Protein AF-A0A6A4ARM6-F1 (afdb_monomer_lite)

Foldseek 3Di:
DDDDDDDDDDDDDDDDDDDDDDDDDDDDPDDPDDDDDDDDDPDDPPPPPPPPQPQDPVRDRVVVQLVQLCVPPLSVVLQCCQPVNDDDDDPVSVVVSVVQNVQWHDDPRFIWGWDWAPQPPHDIDIDIDGDGDDD

Secondary structure (DSSP, 8-state):
------------------------------------------------------B-TTS-BHHHHHHHHHHSHHHHHHHHHHHTSS----HHHHHHHHHHGGGEEEETTEEEEEEEEPSSSSS-EEEEEEPPPP-

Radius of gyration: 29.64 Å; chains: 1; bounding box: 70×63×60 Å

pLDDT: mean 74.87, std 19.42, range [40.78, 96.62]

Organism: NCBI:txid53985

Sequence (135 aa):
MPEPEVAGPDFEGRSDSDSEPELEDDDELELEYATEPTEVETGEASATPVTPSSVDVFGLASELFLAEQHEVTWIRALVALLRDGAVPMDPFLQRRLVQMAPKHCVVNGLLMRTVHLPANVGPARTVTVPVVPLP

Structure (mmCIF, N/CA/C/O backbone):
data_AF-A0A6A4ARM6-F1
#
_entry.id   AF-A0A6A4ARM6-F1
#
loop_
_atom_site.group_PDB
_atom_site.id
_atom_site.type_symbol
_atom_site.label_atom_id
_atom_site.label_alt_id
_atom_site.label_comp_id
_atom_site.label_asym_id
_atom_site.label_entity_id
_atom_site.label_seq_id
_atom_site.pdbx_PDB_ins_code
_atom_site.Cartn_x
_atom_site.Cartn_y
_atom_site.Cartn_z
_atom_site.occupancy
_atom_site.B_iso_or_equiv
_atom_site.auth_seq_id
_atom_site.auth_comp_id
_atom_site.auth_asym_id
_atom_site.auth_atom_id
_atom_site.pdbx_PDB_model_num
ATOM 1 N N . MET A 1 1 ? 47.295 -17.094 34.700 1.00 45.00 1 MET A N 1
ATOM 2 C CA . MET A 1 1 ? 47.321 -15.891 35.558 1.00 45.00 1 MET A CA 1
ATOM 3 C C . MET A 1 1 ? 48.411 -14.956 35.058 1.00 45.00 1 MET A C 1
ATOM 5 O O . MET A 1 1 ? 49.379 -15.488 34.518 1.00 45.00 1 MET A O 1
ATOM 9 N N . PRO A 1 2 ? 48.301 -13.635 35.275 1.00 47.22 2 PRO A N 1
ATOM 10 C CA . PRO A 1 2 ? 47.212 -12.941 35.975 1.00 47.22 2 PRO A CA 1
ATOM 11 C C . PRO A 1 2 ? 46.496 -11.883 35.105 1.00 47.22 2 PRO A C 1
ATOM 13 O O . PRO A 1 2 ? 46.928 -11.577 33.996 1.00 47.22 2 PRO A O 1
ATOM 16 N N . GLU A 1 3 ? 45.408 -11.326 35.635 1.00 56.09 3 GLU A N 1
ATOM 17 C CA . GLU A 1 3 ? 44.945 -9.972 35.293 1.00 56.09 3 GLU A CA 1
ATOM 18 C C . GLU A 1 3 ? 45.890 -8.926 35.919 1.00 56.09 3 GLU A C 1
ATOM 20 O O . GLU A 1 3 ? 46.748 -9.270 36.740 1.00 56.09 3 GLU A O 1
ATOM 25 N N . PRO A 1 4 ? 45.722 -7.642 35.583 1.00 56.50 4 PRO A N 1
ATOM 26 C CA . PRO A 1 4 ? 45.688 -6.676 36.676 1.00 56.50 4 PRO A CA 1
ATOM 27 C C . PRO A 1 4 ? 44.460 -5.761 36.621 1.00 56.50 4 PRO A C 1
ATOM 29 O O . PRO A 1 4 ? 44.194 -5.086 35.627 1.00 56.50 4 PRO A O 1
ATOM 32 N N . GLU A 1 5 ? 43.764 -5.709 37.754 1.00 48.69 5 GLU A N 1
ATOM 33 C CA . GLU A 1 5 ? 42.920 -4.586 38.156 1.00 48.69 5 GLU A CA 1
ATOM 34 C C . GLU A 1 5 ? 43.724 -3.268 38.230 1.00 48.69 5 GLU A C 1
ATOM 36 O O . GLU A 1 5 ? 44.954 -3.278 38.319 1.00 48.69 5 GLU A O 1
ATOM 41 N N . VAL A 1 6 ? 42.999 -2.147 38.320 1.00 45.69 6 VAL A N 1
ATOM 42 C CA . VAL A 1 6 ? 43.049 -1.151 39.421 1.00 45.69 6 VAL A CA 1
ATOM 43 C C . VAL A 1 6 ? 42.768 0.265 38.891 1.00 45.69 6 VAL A C 1
ATOM 45 O O . VAL A 1 6 ? 43.340 0.689 37.891 1.00 45.69 6 VAL A O 1
ATOM 48 N N . ALA A 1 7 ? 41.956 0.991 39.673 1.00 43.34 7 ALA A N 1
ATOM 49 C CA . ALA A 1 7 ? 41.765 2.449 39.746 1.00 43.34 7 ALA A CA 1
ATOM 50 C C . ALA A 1 7 ? 40.459 3.039 39.164 1.00 43.34 7 ALA A C 1
ATOM 52 O O . ALA A 1 7 ? 40.408 3.512 38.032 1.00 43.34 7 ALA A O 1
ATOM 53 N N . GLY A 1 8 ? 39.442 3.155 40.030 1.00 41.91 8 GLY A N 1
ATOM 54 C CA . GLY A 1 8 ? 38.862 4.488 40.285 1.00 41.91 8 GLY A CA 1
ATOM 55 C C . GLY A 1 8 ? 39.828 5.320 41.159 1.00 41.91 8 GLY A C 1
ATOM 56 O O . GLY A 1 8 ? 40.858 4.777 41.570 1.00 41.91 8 GLY A O 1
ATOM 57 N N . PRO A 1 9 ? 39.539 6.588 41.498 1.00 51.34 9 PRO A N 1
ATOM 58 C CA . PRO A 1 9 ? 38.229 7.063 41.958 1.00 51.34 9 PRO A CA 1
ATOM 59 C C . PRO A 1 9 ? 37.795 8.307 41.117 1.00 51.34 9 PRO A C 1
ATOM 61 O O . PRO A 1 9 ? 38.143 8.332 39.940 1.00 51.34 9 PRO A O 1
ATOM 64 N N . ASP A 1 10 ? 36.968 9.295 41.490 1.00 40.78 10 ASP A N 1
ATOM 65 C CA . ASP A 1 10 ? 36.386 9.767 42.762 1.00 40.78 10 ASP A CA 1
ATOM 66 C C . ASP A 1 10 ? 34.921 10.229 42.599 1.00 40.78 10 ASP A C 1
ATOM 68 O O . ASP A 1 10 ? 34.412 10.411 41.493 1.00 40.78 10 ASP A O 1
ATOM 72 N N . PHE A 1 11 ? 34.251 10.446 43.735 1.00 51.53 11 PHE A N 1
ATOM 73 C CA . PHE A 1 11 ? 33.044 11.269 43.859 1.00 51.53 11 PHE A CA 1
ATOM 74 C C . PHE A 1 11 ? 33.450 12.659 44.362 1.00 51.53 11 PHE A C 1
ATOM 76 O O . PHE A 1 11 ? 33.956 12.739 45.474 1.00 51.53 11 PHE A O 1
ATOM 83 N N . GLU A 1 12 ? 33.119 13.738 43.649 1.00 50.09 12 GLU A N 1
ATOM 84 C CA . GLU A 1 12 ? 32.902 15.066 44.249 1.00 50.09 12 GLU A CA 1
ATOM 85 C C . GLU A 1 12 ? 32.182 15.987 43.250 1.00 50.09 12 GLU A C 1
ATOM 87 O O . GLU A 1 12 ? 32.529 16.019 42.071 1.00 50.09 12 GLU A O 1
ATOM 92 N N . GLY A 1 13 ? 31.147 16.714 43.690 1.00 44.44 13 GLY A N 1
ATOM 93 C CA . GLY A 1 13 ? 30.350 17.552 42.780 1.00 44.44 13 GLY A CA 1
ATOM 94 C C . GLY A 1 13 ? 28.920 17.827 43.239 1.00 44.44 13 GLY A C 1
ATOM 95 O O . GLY A 1 13 ? 27.967 17.552 42.514 1.00 44.44 13 GLY A O 1
ATOM 96 N N . ARG A 1 14 ? 28.749 18.364 44.451 1.00 51.84 14 ARG A N 1
ATOM 97 C CA . ARG A 1 14 ? 27.454 18.891 44.897 1.00 51.84 14 ARG A CA 1
ATOM 98 C C . ARG A 1 14 ? 27.186 20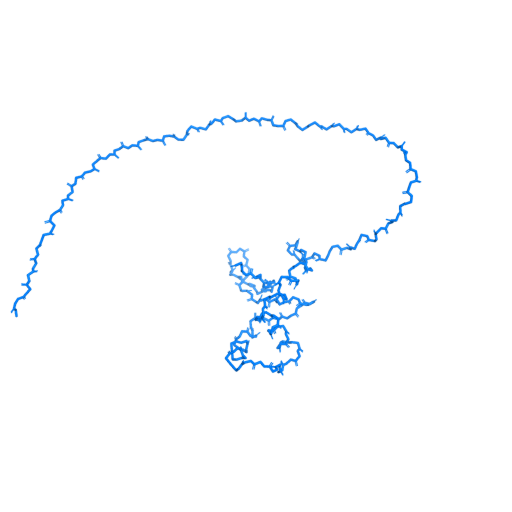.230 44.209 1.00 51.84 14 ARG A C 1
ATOM 100 O O . ARG A 1 14 ? 27.976 21.151 44.382 1.00 51.84 14 ARG A O 1
ATOM 107 N N . SER A 1 15 ? 26.048 20.365 43.534 1.00 55.19 15 SER A N 1
ATOM 108 C CA . SER A 1 15 ? 25.466 21.676 43.238 1.00 55.19 15 SER A CA 1
ATOM 109 C C . SER A 1 15 ? 23.947 21.574 43.200 1.00 55.19 15 SER A C 1
ATOM 111 O O . SER A 1 15 ? 23.362 21.137 42.213 1.00 55.19 15 SER A O 1
ATOM 113 N N . ASP A 1 16 ? 23.321 21.972 44.303 1.00 54.25 16 ASP A N 1
ATOM 114 C CA . ASP A 1 16 ? 21.913 22.342 44.321 1.00 54.25 16 ASP A CA 1
ATOM 115 C C . ASP A 1 16 ? 21.778 23.630 43.476 1.00 54.25 16 ASP A C 1
ATOM 117 O O . ASP A 1 16 ? 22.449 24.627 43.751 1.00 54.25 16 ASP A O 1
ATOM 121 N N . SER A 1 17 ? 20.972 23.625 42.415 1.00 57.72 17 SER A N 1
ATOM 122 C CA . SER A 1 17 ? 20.623 24.845 41.671 1.00 57.72 17 SER A CA 1
ATOM 123 C C . SER A 1 17 ? 19.160 24.795 41.274 1.00 57.72 17 SER A C 1
ATOM 125 O O . SER A 1 17 ? 18.775 24.326 40.207 1.00 57.72 17 SER A O 1
ATOM 127 N N . ASP A 1 18 ? 18.377 25.261 42.237 1.00 56.16 18 ASP A N 1
ATOM 128 C CA . ASP A 1 18 ? 17.037 25.793 42.081 1.00 56.16 18 ASP A CA 1
ATOM 129 C C . ASP A 1 18 ? 16.982 26.787 40.906 1.00 56.16 18 ASP A C 1
ATOM 131 O O . ASP A 1 18 ? 17.887 27.606 40.721 1.00 56.16 18 ASP A O 1
ATOM 135 N N . SER A 1 19 ? 15.960 26.665 40.065 1.00 54.72 19 SER A N 1
ATOM 136 C CA . SER A 1 19 ? 15.662 27.592 38.971 1.00 54.72 19 SER A CA 1
ATOM 137 C C . SER A 1 19 ? 14.178 27.460 38.649 1.00 54.72 19 SER A C 1
ATOM 139 O O . SER A 1 19 ? 13.775 26.687 37.778 1.00 54.72 19 SER A O 1
ATOM 141 N N . GLU A 1 20 ? 13.379 28.182 39.430 1.00 63.31 20 GLU A N 1
ATOM 142 C CA . GLU A 1 20 ? 11.953 28.415 39.199 1.00 63.31 20 GLU A CA 1
ATOM 143 C C . GLU A 1 20 ? 11.729 28.971 37.775 1.00 63.31 20 GLU A C 1
ATOM 145 O O . GLU A 1 20 ? 12.459 29.873 37.353 1.00 63.31 20 GLU A O 1
ATOM 150 N N . PRO A 1 21 ? 10.738 28.479 37.012 1.00 58.50 21 PRO A N 1
ATOM 151 C CA . PRO A 1 21 ? 10.323 29.124 35.774 1.00 58.50 21 PRO A CA 1
ATOM 152 C C . PRO A 1 21 ? 9.427 30.330 36.091 1.00 58.50 21 PRO A C 1
ATOM 154 O O . PRO A 1 21 ? 8.287 30.163 36.525 1.00 58.50 21 PRO A O 1
ATOM 157 N N . GLU A 1 22 ? 9.922 31.541 35.841 1.00 52.78 22 GLU A N 1
ATOM 158 C CA . GLU A 1 22 ? 9.093 32.750 35.865 1.00 52.78 22 GLU A CA 1
ATOM 159 C C . GLU A 1 22 ? 8.068 32.682 34.716 1.00 52.78 22 GLU A C 1
ATOM 161 O O . GLU A 1 22 ? 8.425 32.546 33.544 1.00 52.78 22 GLU A O 1
ATOM 166 N N . LEU A 1 23 ? 6.779 32.704 35.067 1.00 55.50 23 LEU A N 1
ATOM 167 C CA . LEU A 1 23 ? 5.659 32.727 34.126 1.00 55.50 23 LEU A CA 1
ATOM 168 C C . LEU A 1 23 ? 5.161 34.169 34.004 1.00 55.50 23 LEU A C 1
ATOM 170 O O . LEU A 1 23 ? 4.335 34.598 34.807 1.00 55.50 23 LEU A O 1
ATOM 174 N N . GLU A 1 24 ? 5.678 34.903 33.021 1.00 54.47 24 GLU A N 1
ATOM 175 C CA . GLU A 1 24 ? 5.225 36.264 32.716 1.00 54.47 24 GLU A CA 1
ATOM 176 C C . GLU A 1 24 ? 3.917 36.231 31.901 1.00 54.47 24 GLU A C 1
ATOM 178 O O . GLU A 1 24 ? 3.878 35.811 30.745 1.00 54.47 24 GLU A O 1
ATOM 183 N N . ASP A 1 25 ? 2.855 36.600 32.615 1.00 53.81 25 ASP A N 1
ATOM 184 C CA . ASP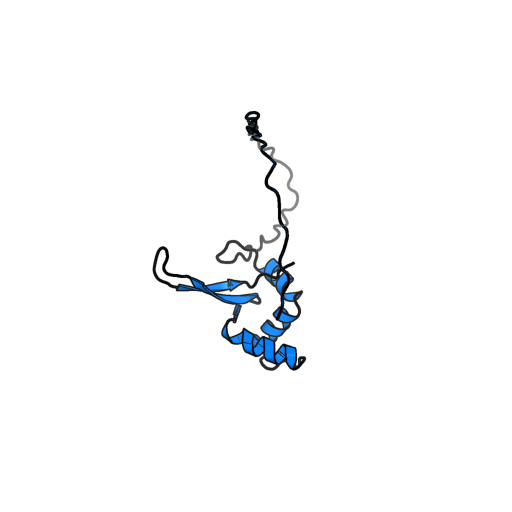 A 1 25 ? 1.622 37.306 32.242 1.00 53.81 25 ASP A CA 1
ATOM 185 C C . ASP A 1 25 ? 1.017 37.183 30.821 1.00 53.81 25 ASP A C 1
ATOM 187 O O . ASP A 1 25 ? 1.505 37.702 29.824 1.00 53.81 25 ASP A O 1
ATOM 191 N N . ASP A 1 26 ? -0.155 36.542 30.806 1.00 55.53 26 ASP A N 1
ATOM 192 C CA . ASP A 1 26 ? -1.436 37.016 30.248 1.00 55.53 26 ASP A CA 1
ATOM 193 C C . ASP A 1 26 ? -1.444 38.323 29.407 1.00 55.53 26 ASP A C 1
ATOM 195 O O . ASP A 1 26 ? -1.494 39.427 29.947 1.00 55.53 26 ASP A O 1
ATOM 199 N N . ASP A 1 27 ? -1.543 38.182 28.078 1.00 55.19 27 ASP A N 1
ATOM 200 C CA . ASP A 1 27 ? -1.936 39.250 27.143 1.00 55.19 27 ASP A CA 1
ATOM 201 C C . ASP A 1 27 ? -3.252 38.860 26.424 1.00 55.19 27 ASP A C 1
ATOM 203 O O . ASP A 1 27 ? -3.252 38.105 25.442 1.00 55.19 27 ASP A O 1
ATOM 207 N N . GLU A 1 28 ? -4.397 39.379 26.891 1.00 57.59 28 GLU A N 1
ATOM 208 C CA . GLU A 1 28 ? -5.693 39.269 26.195 1.00 57.59 28 GLU A CA 1
ATOM 209 C C . GLU A 1 28 ? -5.637 39.938 24.805 1.00 57.59 28 GLU A C 1
ATOM 211 O O . GLU A 1 28 ? -5.656 41.164 24.684 1.00 57.59 28 GLU A O 1
ATOM 216 N N . LEU A 1 29 ? -5.649 39.146 23.726 1.00 55.12 29 LEU A N 1
ATOM 217 C CA . LEU A 1 29 ? -5.848 39.675 22.372 1.00 55.12 29 LEU A CA 1
ATOM 218 C C . LEU A 1 29 ? -7.344 39.809 22.050 1.00 55.12 29 LEU A C 1
ATOM 220 O O . LEU A 1 29 ? -8.000 38.881 21.571 1.00 55.12 29 LEU A O 1
ATOM 224 N N . GLU A 1 30 ? -7.847 41.010 22.326 1.00 53.41 30 GLU A N 1
ATOM 225 C CA . GLU A 1 30 ? -9.203 41.499 22.073 1.00 53.41 30 GLU A CA 1
ATOM 226 C C . GLU A 1 30 ? -9.655 41.242 20.615 1.00 53.41 30 GLU A C 1
ATOM 228 O O . GLU A 1 30 ? -9.088 41.763 19.652 1.00 53.41 30 GLU A O 1
ATOM 233 N N . LEU A 1 31 ? -10.694 40.417 20.433 1.00 54.53 31 LEU A N 1
ATOM 234 C CA . LEU A 1 31 ? -11.262 40.120 19.113 1.00 54.53 31 LEU A CA 1
ATOM 235 C C . LEU A 1 31 ? -12.175 41.264 18.647 1.00 54.53 31 LEU A C 1
ATOM 237 O O . LEU A 1 31 ? -13.356 41.305 18.989 1.00 54.53 31 LEU A O 1
ATOM 241 N N . GLU A 1 32 ? -11.654 42.168 17.816 1.00 53.19 32 GLU A N 1
ATOM 242 C CA . GLU A 1 32 ? -12.447 43.235 17.195 1.00 53.19 32 GLU A CA 1
ATOM 243 C C . GLU A 1 32 ? -13.416 42.680 16.127 1.00 53.19 32 GLU A C 1
ATOM 245 O O . GLU A 1 32 ? -13.098 42.540 14.944 1.00 53.19 32 GLU A O 1
ATOM 250 N N . TYR A 1 33 ? -14.645 42.363 16.540 1.00 48.94 33 TYR A N 1
ATOM 251 C CA . TYR A 1 33 ? -15.746 41.990 15.645 1.00 48.94 33 TYR A CA 1
ATOM 252 C C . TYR A 1 33 ? -16.462 43.228 15.078 1.00 48.94 33 TYR A C 1
ATOM 254 O O . TYR A 1 33 ? -17.521 43.636 15.559 1.00 48.94 33 TYR A O 1
ATOM 262 N N . ALA A 1 34 ? -15.922 43.785 13.993 1.00 47.50 34 ALA A N 1
ATOM 263 C CA . ALA A 1 34 ? -16.607 44.783 13.171 1.00 47.50 34 ALA A CA 1
ATOM 264 C C . ALA A 1 34 ? -17.374 44.111 12.013 1.00 47.50 34 ALA A C 1
ATOM 266 O O . ALA A 1 34 ? -16.804 43.756 10.983 1.00 47.50 34 ALA A O 1
ATOM 267 N N . THR A 1 35 ? -18.689 43.934 12.177 1.00 48.97 35 THR A N 1
ATOM 268 C CA . THR A 1 35 ? -19.598 43.539 11.084 1.00 48.97 35 THR A CA 1
ATOM 269 C C . THR A 1 35 ? -20.324 44.761 10.538 1.00 48.97 35 THR A C 1
ATOM 271 O O . THR A 1 35 ? -21.249 45.231 11.191 1.00 48.97 35 THR A O 1
ATOM 274 N N . GLU A 1 36 ? -20.003 45.197 9.317 1.00 50.50 36 GLU A N 1
ATOM 275 C CA . GLU A 1 36 ? -20.926 45.970 8.471 1.00 50.50 36 GLU A CA 1
ATOM 276 C C . GLU A 1 36 ? -20.783 45.547 6.990 1.00 50.50 36 GLU A C 1
ATOM 278 O O . GLU A 1 36 ? -19.661 45.473 6.484 1.00 50.50 36 GLU A O 1
ATOM 283 N N . PRO A 1 37 ? -21.886 45.232 6.279 1.00 49.59 37 PRO A N 1
ATOM 284 C CA . PRO A 1 37 ? -21.841 44.798 4.884 1.00 49.59 37 PRO A CA 1
ATOM 285 C C . PRO A 1 37 ? -21.960 45.985 3.916 1.00 49.59 37 PRO A C 1
ATOM 287 O O . PRO A 1 37 ? -22.964 46.695 3.906 1.00 49.59 37 PRO A O 1
ATOM 290 N N . THR A 1 38 ? -20.975 46.166 3.036 1.00 42.56 38 THR A N 1
ATOM 291 C CA . THR A 1 38 ? -21.046 47.131 1.928 1.00 42.56 38 THR A CA 1
ATOM 292 C C . THR A 1 38 ? -21.391 46.436 0.613 1.00 42.56 38 THR A C 1
ATOM 294 O O . THR A 1 38 ? -20.549 45.857 -0.071 1.00 42.56 38 THR A O 1
ATOM 297 N N . GLU A 1 39 ? -22.668 46.504 0.240 1.00 53.44 39 GLU A N 1
ATOM 298 C CA . GLU A 1 39 ? -23.155 46.030 -1.054 1.00 53.44 39 GLU A CA 1
ATOM 299 C C . GLU A 1 39 ? -22.839 47.053 -2.160 1.00 53.44 39 GLU A C 1
ATOM 301 O O . GLU A 1 39 ? -23.386 48.153 -2.136 1.00 53.44 39 GLU A O 1
ATOM 306 N N . VAL A 1 40 ? -21.987 46.694 -3.133 1.00 49.19 40 VAL A N 1
ATOM 307 C CA . VAL A 1 40 ? -22.233 46.816 -4.594 1.00 49.19 40 VAL A CA 1
ATOM 308 C C . VAL A 1 40 ? -20.937 46.635 -5.403 1.00 49.19 40 VAL A C 1
ATOM 310 O O . VAL A 1 40 ? -20.007 47.418 -5.278 1.00 49.19 40 VAL A O 1
ATOM 313 N N . GLU A 1 41 ? -20.893 45.623 -6.273 1.00 43.53 41 GLU A N 1
ATOM 314 C CA . GLU A 1 41 ? -20.726 45.795 -7.730 1.00 43.53 41 GLU A CA 1
ATOM 315 C C . GLU A 1 41 ? -20.935 44.439 -8.429 1.00 43.53 41 GLU A C 1
ATOM 317 O O . GLU A 1 41 ? -20.384 43.413 -8.029 1.00 43.53 41 GLU A O 1
ATOM 322 N N . THR A 1 42 ? -21.767 44.412 -9.473 1.00 49.72 42 THR A N 1
ATOM 323 C CA . THR A 1 42 ? -22.081 43.184 -10.219 1.00 49.72 42 THR A CA 1
ATOM 324 C C . THR A 1 42 ? -20.954 42.858 -11.199 1.00 49.72 42 THR A C 1
ATOM 326 O O . THR A 1 42 ? -21.030 43.191 -12.380 1.00 49.72 42 THR A O 1
ATOM 329 N N . GLY A 1 43 ? -19.912 42.189 -10.705 1.00 43.00 43 GLY A N 1
ATOM 330 C CA . GLY A 1 43 ? -18.810 41.646 -11.499 1.00 43.00 43 GLY A CA 1
ATOM 331 C C . GLY A 1 43 ? -18.890 40.126 -11.603 1.00 43.00 43 GLY A C 1
ATOM 332 O O . GLY A 1 43 ? -18.395 39.435 -10.723 1.00 43.00 43 GLY A O 1
ATOM 333 N N . GLU A 1 44 ? -19.540 39.638 -12.664 1.00 47.47 44 GLU A N 1
ATOM 334 C CA . GLU A 1 44 ? -19.510 38.261 -13.189 1.00 47.47 44 GLU A CA 1
ATOM 335 C C . GLU A 1 44 ? -19.052 37.171 -12.199 1.00 47.47 44 GLU A C 1
ATOM 337 O O . GLU A 1 44 ? -17.887 36.768 -12.172 1.00 47.47 44 GLU A O 1
ATOM 342 N N . ALA A 1 45 ? -20.001 36.649 -11.413 1.00 49.47 45 ALA A N 1
ATOM 343 C CA . ALA A 1 45 ? -19.795 35.457 -10.601 1.00 49.47 45 ALA A CA 1
ATOM 344 C C . ALA A 1 45 ? -19.597 34.232 -11.509 1.00 49.47 45 ALA A C 1
ATOM 346 O O . ALA A 1 45 ? -20.502 33.417 -11.706 1.00 49.47 45 ALA A O 1
ATOM 347 N N . SER A 1 46 ? -18.381 34.093 -12.041 1.00 50.81 46 SER A N 1
ATOM 348 C CA . SER A 1 46 ? -17.829 32.817 -12.466 1.00 50.81 46 SER A CA 1
ATOM 349 C C . SER A 1 46 ? -17.762 31.947 -11.220 1.00 50.81 46 SER A C 1
ATOM 351 O O . SER A 1 46 ? -16.774 31.939 -10.484 1.00 50.81 46 SER A O 1
ATOM 353 N N . ALA A 1 47 ? -18.878 31.275 -10.942 1.00 58.00 47 ALA A N 1
ATOM 354 C CA . ALA A 1 47 ? -18.961 30.227 -9.955 1.00 58.00 47 ALA A CA 1
ATOM 355 C C . ALA A 1 47 ? -18.054 29.100 -10.445 1.00 58.00 47 ALA A C 1
ATOM 357 O O . ALA A 1 47 ? -18.497 28.174 -11.129 1.00 58.00 47 ALA A O 1
ATOM 358 N N . THR A 1 48 ? -16.767 29.199 -10.102 1.00 59.28 48 THR A N 1
ATOM 359 C CA . THR A 1 48 ? -15.887 28.044 -10.037 1.00 59.28 48 THR A CA 1
ATOM 360 C C . THR A 1 48 ? -16.677 26.984 -9.284 1.00 59.28 48 THR A C 1
ATOM 362 O O . THR A 1 48 ? -17.104 27.245 -8.153 1.00 59.28 48 THR A O 1
ATOM 365 N N . PRO A 1 49 ? -16.983 25.831 -9.908 1.00 55.22 49 PRO A N 1
ATOM 366 C CA . PRO A 1 49 ? -17.697 24.790 -9.202 1.00 55.22 49 PRO A CA 1
ATOM 367 C C . PRO A 1 49 ? -16.834 24.458 -7.996 1.00 55.22 49 PRO A C 1
ATOM 369 O O . PRO A 1 49 ? -15.687 24.044 -8.166 1.00 55.22 49 PRO A O 1
ATOM 372 N N . VAL A 1 50 ? -17.359 24.719 -6.796 1.00 58.88 50 VAL A N 1
ATOM 373 C CA . VAL A 1 50 ? -16.687 24.367 -5.549 1.00 58.88 50 VAL A CA 1
ATOM 374 C C . VAL A 1 50 ? -16.658 22.851 -5.546 1.00 58.88 50 VAL A C 1
ATOM 376 O O . VAL A 1 50 ? -17.637 22.198 -5.181 1.00 58.88 50 VAL A O 1
ATOM 379 N N . THR A 1 51 ? -15.572 22.296 -6.081 1.00 60.47 51 THR A N 1
ATOM 380 C CA . THR A 1 51 ? -15.359 20.863 -6.160 1.00 60.47 51 THR A CA 1
ATOM 381 C C . THR A 1 51 ? -15.458 20.360 -4.730 1.00 60.47 51 THR A C 1
ATOM 383 O O . THR A 1 51 ? -14.722 20.857 -3.872 1.00 60.47 51 THR A O 1
ATOM 386 N N . PRO A 1 52 ? -16.411 19.460 -4.419 1.00 56.44 52 PRO A N 1
ATOM 387 C CA . PRO A 1 52 ? -16.566 18.983 -3.058 1.00 56.44 52 PRO A CA 1
ATOM 388 C C . PRO A 1 52 ? -15.236 18.355 -2.665 1.00 56.44 52 PRO A C 1
ATOM 390 O O . PRO A 1 52 ? -14.806 17.389 -3.296 1.00 56.44 52 PRO A O 1
ATOM 393 N N . SER A 1 53 ? -14.561 18.971 -1.691 1.00 62.12 53 SER A N 1
ATOM 394 C CA . SER A 1 53 ? -13.215 18.569 -1.297 1.00 62.12 53 SER A CA 1
ATOM 395 C C . SER A 1 53 ? -13.224 17.071 -1.014 1.00 62.12 53 SER A C 1
ATOM 397 O O . SER A 1 53 ? -14.065 16.594 -0.245 1.00 62.12 53 SER A O 1
ATOM 399 N N . SER A 1 54 ? -12.339 16.328 -1.682 1.00 67.00 54 SER A N 1
ATOM 400 C CA . SER A 1 54 ? -12.266 14.869 -1.589 1.00 67.00 54 SER A CA 1
ATOM 401 C C . SER A 1 54 ? -11.623 14.474 -0.256 1.00 67.00 54 SER A C 1
ATOM 403 O O . SER A 1 54 ? -10.452 14.090 -0.172 1.00 67.00 54 SER A O 1
ATOM 405 N N . VAL A 1 55 ? -12.398 14.672 0.807 1.00 69.06 55 VAL A N 1
ATOM 406 C CA . VAL A 1 55 ? -12.017 14.503 2.203 1.00 69.06 55 VAL A CA 1
ATOM 407 C C . VAL A 1 55 ? -12.237 13.050 2.615 1.00 69.06 55 VAL A C 1
ATOM 409 O O . VAL A 1 55 ? -13.351 12.535 2.544 1.00 69.06 55 VAL A O 1
ATOM 412 N N . ASP A 1 56 ? -11.166 12.388 3.051 1.00 71.25 56 ASP A N 1
ATOM 413 C CA . ASP A 1 56 ? -11.237 11.042 3.630 1.00 71.25 56 ASP A CA 1
ATOM 414 C C . ASP A 1 56 ? -11.927 11.056 5.012 1.00 71.25 56 ASP A C 1
ATOM 416 O O . ASP A 1 56 ? -12.087 12.104 5.637 1.00 71.25 56 ASP A O 1
ATOM 420 N N . VAL A 1 57 ? -12.270 9.879 5.545 1.00 70.00 57 VAL A N 1
ATOM 421 C CA . VAL A 1 57 ? -12.876 9.665 6.878 1.00 70.00 57 VAL A CA 1
ATOM 422 C C . VAL A 1 57 ? -12.124 10.392 8.011 1.00 70.00 57 VAL A C 1
ATOM 424 O O . VAL A 1 57 ? -12.713 10.705 9.044 1.00 70.00 57 VAL A O 1
ATOM 427 N N . PHE A 1 58 ? -10.835 10.688 7.817 1.00 70.44 58 PHE A N 1
ATOM 428 C CA . PHE A 1 58 ? -9.967 11.402 8.760 1.00 70.44 58 PHE A CA 1
ATOM 429 C C . PHE A 1 58 ? -9.862 12.925 8.544 1.00 70.44 58 PHE A C 1
ATOM 431 O O . PHE A 1 58 ? -9.027 13.559 9.181 1.00 70.44 58 PHE A O 1
ATOM 438 N N . GLY A 1 59 ? -10.656 13.533 7.656 1.00 75.50 59 GLY A N 1
ATOM 439 C CA . GLY A 1 59 ? -10.566 14.973 7.369 1.00 75.50 59 GLY A CA 1
ATOM 440 C C . GLY A 1 59 ? -9.450 15.359 6.384 1.00 75.50 59 GLY A C 1
ATOM 441 O O . GLY A 1 59 ? -9.189 16.541 6.182 1.00 75.50 59 GLY A O 1
ATOM 442 N N . LEU A 1 60 ? -8.781 14.377 5.773 1.00 76.81 60 LEU A N 1
ATOM 443 C CA . LEU A 1 60 ? -7.583 14.575 4.952 1.00 76.81 60 LEU A CA 1
ATOM 444 C C . LEU A 1 60 ? -7.919 14.797 3.471 1.00 76.81 60 LEU A C 1
ATOM 446 O O . LEU A 1 60 ? -8.736 14.071 2.905 1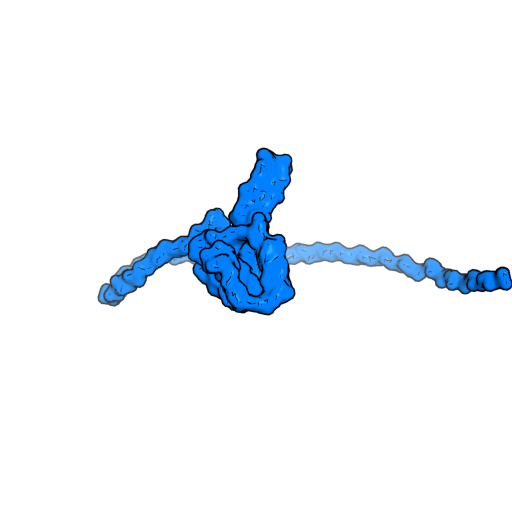.00 76.81 60 LEU A O 1
ATOM 450 N N . ALA A 1 61 ? -7.232 15.746 2.829 1.00 84.75 61 ALA A N 1
ATOM 451 C CA . ALA A 1 61 ? -7.337 16.011 1.393 1.00 84.75 61 ALA A CA 1
ATOM 452 C C . ALA A 1 61 ? -6.682 14.878 0.581 1.00 84.75 61 ALA A C 1
ATOM 454 O O . ALA A 1 61 ? -5.469 14.871 0.361 1.00 84.75 61 ALA A O 1
ATOM 455 N N . SER A 1 62 ? -7.485 13.905 0.145 1.00 83.69 62 SER A N 1
ATOM 456 C CA . SER A 1 62 ? -6.997 12.653 -0.455 1.00 83.69 62 SER A CA 1
ATOM 457 C C . SER A 1 62 ? -6.135 12.845 -1.711 1.00 83.69 62 SER A C 1
ATOM 459 O O . SER A 1 62 ? -5.220 12.058 -1.947 1.00 83.69 62 SER A O 1
ATOM 461 N N . GLU A 1 63 ? -6.379 13.904 -2.484 1.00 88.00 63 GLU A N 1
ATOM 462 C CA . GLU A 1 63 ? -5.635 14.232 -3.707 1.00 88.00 63 GLU A CA 1
ATOM 463 C C . GLU A 1 63 ? -4.181 14.648 -3.431 1.00 88.00 63 GLU A C 1
ATOM 465 O O . GLU A 1 63 ? -3.286 14.255 -4.179 1.00 88.00 63 GLU A O 1
ATOM 470 N N . LEU A 1 64 ? -3.923 15.367 -2.329 1.00 86.81 64 LEU A N 1
ATOM 471 C CA . LEU A 1 64 ? -2.564 15.750 -1.923 1.00 86.81 64 LEU A CA 1
ATOM 472 C C . LEU A 1 64 ? -1.765 14.519 -1.482 1.00 86.81 64 LEU A C 1
ATOM 474 O O . LEU A 1 64 ? -0.683 14.263 -2.006 1.00 86.81 64 LEU A O 1
ATOM 478 N N . PHE A 1 65 ? -2.355 13.680 -0.623 1.00 87.19 65 PHE A N 1
ATOM 479 C CA . PHE A 1 65 ? -1.754 12.400 -0.225 1.00 87.19 65 PHE A CA 1
ATOM 480 C C . PHE A 1 65 ? -1.497 11.478 -1.422 1.00 87.19 65 PHE A C 1
ATOM 482 O O . PHE A 1 65 ? -0.520 10.732 -1.427 1.00 87.19 65 PHE A O 1
ATOM 489 N N . LEU A 1 66 ? -2.355 11.515 -2.445 1.00 90.94 66 LEU A N 1
ATOM 490 C CA . LEU A 1 66 ? -2.171 10.738 -3.666 1.00 90.94 66 LEU A CA 1
ATOM 491 C C . LEU A 1 66 ? -0.967 11.250 -4.464 1.00 90.94 66 LEU A C 1
ATOM 493 O O . LEU A 1 66 ? -0.151 10.436 -4.897 1.00 90.94 66 LEU A O 1
ATOM 497 N N . ALA A 1 67 ? -0.818 12.568 -4.615 1.00 91.75 67 ALA A N 1
ATOM 498 C CA . ALA A 1 67 ? 0.352 13.167 -5.253 1.00 91.75 67 ALA A CA 1
ATOM 499 C C . ALA A 1 67 ? 1.652 12.779 -4.521 1.00 91.75 67 ALA A C 1
ATOM 501 O O . ALA A 1 67 ? 2.536 12.183 -5.139 1.00 91.75 67 ALA A O 1
ATOM 502 N N . GLU A 1 68 ? 1.720 12.992 -3.203 1.00 92.06 68 GLU A N 1
ATOM 503 C CA . GLU A 1 68 ? 2.874 12.634 -2.360 1.00 92.06 68 GLU A CA 1
ATOM 504 C C . GLU A 1 68 ? 3.222 11.134 -2.450 1.00 92.06 68 GLU A C 1
ATOM 506 O O . GLU A 1 68 ? 4.381 10.749 -2.621 1.00 92.06 68 GLU A O 1
ATOM 511 N N . GLN A 1 69 ? 2.219 10.249 -2.402 1.00 93.38 69 GLN A N 1
ATOM 512 C CA . GLN A 1 69 ? 2.425 8.808 -2.577 1.00 93.38 69 GLN A CA 1
ATOM 513 C C . GLN A 1 69 ? 3.008 8.442 -3.952 1.00 93.38 69 GLN A C 1
ATOM 515 O O . GLN A 1 69 ? 3.762 7.471 -4.059 1.00 93.38 69 GLN A O 1
ATOM 520 N N . HIS A 1 70 ? 2.672 9.186 -5.009 1.00 91.31 70 HIS A N 1
ATOM 521 C CA . HIS A 1 70 ? 3.143 8.919 -6.370 1.00 91.31 70 HIS A CA 1
ATOM 522 C C . HIS A 1 70 ? 4.594 9.362 -6.633 1.00 91.31 70 HIS A C 1
ATOM 524 O O . HIS A 1 70 ? 5.228 8.822 -7.555 1.00 91.31 70 HIS A O 1
ATOM 530 N N . GLU A 1 71 ? 5.139 10.269 -5.818 1.00 93.44 71 GLU A N 1
ATOM 531 C CA . GLU A 1 71 ? 6.565 10.632 -5.818 1.00 93.44 71 GLU A CA 1
ATOM 532 C C . GLU A 1 71 ? 7.437 9.499 -5.249 1.00 93.44 71 GLU A C 1
ATOM 534 O O . GLU A 1 71 ? 8.536 9.219 -5.742 1.00 93.44 71 GLU A O 1
ATOM 539 N N . VAL A 1 72 ? 6.919 8.759 -4.264 1.00 93.06 72 VAL A N 1
ATOM 540 C CA . VAL A 1 72 ? 7.636 7.647 -3.634 1.00 93.06 72 VAL A CA 1
ATOM 541 C C . VAL A 1 72 ? 7.655 6.415 -4.545 1.00 93.06 72 VAL A C 1
ATOM 543 O O . VAL A 1 72 ? 6.690 5.656 -4.658 1.00 93.06 72 VAL A O 1
ATOM 546 N N . THR A 1 73 ? 8.814 6.153 -5.155 1.00 92.19 73 THR A N 1
ATOM 547 C CA . THR A 1 73 ? 8.997 5.081 -6.157 1.00 92.19 73 THR A CA 1
ATOM 548 C C . THR A 1 73 ? 8.513 3.699 -5.690 1.00 92.19 73 THR A C 1
ATOM 550 O O . THR A 1 73 ? 7.881 2.985 -6.470 1.00 92.19 73 THR A O 1
ATOM 553 N N . TRP A 1 74 ? 8.759 3.309 -4.430 1.00 92.69 74 TRP A N 1
ATOM 554 C CA . TRP A 1 74 ? 8.312 2.002 -3.926 1.00 92.69 74 TRP A CA 1
ATOM 555 C C . TRP A 1 74 ? 6.793 1.934 -3.702 1.00 92.69 74 TRP A C 1
ATOM 557 O O . TRP A 1 74 ? 6.213 0.869 -3.912 1.00 92.69 74 TRP A O 1
ATOM 567 N N . ILE A 1 75 ? 6.144 3.048 -3.338 1.00 94.44 75 ILE A N 1
ATOM 568 C CA . ILE A 1 75 ? 4.681 3.130 -3.205 1.00 94.44 75 ILE A CA 1
ATOM 569 C C . ILE A 1 75 ? 4.053 2.999 -4.588 1.00 94.44 75 ILE A C 1
ATOM 571 O O . ILE A 1 75 ? 3.220 2.119 -4.790 1.00 94.44 75 ILE A O 1
ATOM 575 N N . ARG A 1 76 ? 4.522 3.780 -5.570 1.00 93.31 76 ARG A N 1
ATOM 576 C CA . ARG A 1 76 ? 4.053 3.694 -6.962 1.00 93.31 76 ARG A CA 1
ATOM 577 C C . ARG A 1 76 ? 4.200 2.281 -7.539 1.00 93.31 76 ARG A C 1
ATOM 579 O O . ARG A 1 76 ? 3.276 1.782 -8.178 1.00 93.31 76 ARG A O 1
ATOM 586 N N . ALA A 1 77 ? 5.325 1.614 -7.275 1.00 93.38 77 ALA A N 1
ATOM 587 C CA . ALA A 1 77 ? 5.549 0.230 -7.693 1.00 93.38 77 ALA A CA 1
ATOM 588 C C . ALA A 1 77 ? 4.638 -0.778 -6.962 1.00 93.38 77 ALA A C 1
ATOM 590 O O . ALA A 1 77 ? 4.188 -1.740 -7.583 1.00 93.38 77 ALA A O 1
ATOM 591 N N . LEU A 1 78 ? 4.321 -0.564 -5.678 1.00 95.19 78 LEU A N 1
ATOM 592 C CA . LEU A 1 78 ? 3.391 -1.417 -4.928 1.00 95.19 78 LEU A CA 1
ATOM 593 C C . LEU A 1 78 ? 1.938 -1.221 -5.379 1.00 95.19 78 LEU A C 1
ATOM 595 O O . LEU A 1 78 ? 1.211 -2.199 -5.513 1.00 95.19 78 LEU A O 1
ATOM 599 N N . VAL A 1 79 ? 1.527 0.018 -5.661 1.00 94.81 79 VAL A N 1
ATOM 600 C CA . VAL A 1 79 ? 0.207 0.335 -6.228 1.00 94.81 79 VAL A CA 1
ATOM 601 C C . VAL A 1 79 ? 0.026 -0.356 -7.578 1.00 94.81 79 VAL A C 1
ATOM 603 O O . VAL A 1 79 ? -1.001 -0.997 -7.788 1.00 94.81 79 VAL A O 1
ATOM 606 N N . ALA A 1 80 ? 1.031 -0.298 -8.457 1.00 93.81 80 ALA A N 1
ATOM 607 C CA . ALA A 1 80 ? 1.000 -0.999 -9.739 1.00 93.81 80 ALA A CA 1
ATOM 608 C C . ALA A 1 80 ? 1.000 -2.534 -9.559 1.00 93.81 80 ALA A C 1
ATOM 610 O O . ALA A 1 80 ? 0.193 -3.222 -10.175 1.00 93.81 80 ALA A O 1
ATOM 611 N N . LEU A 1 81 ? 1.803 -3.082 -8.633 1.00 92.94 81 LEU A N 1
ATOM 612 C CA . LEU A 1 81 ? 1.786 -4.517 -8.296 1.00 92.94 81 LEU A CA 1
ATOM 613 C C . LEU A 1 81 ? 0.406 -5.002 -7.808 1.00 92.94 81 LEU A C 1
ATOM 615 O O . LEU A 1 81 ? -0.013 -6.110 -8.137 1.00 92.94 81 LEU A O 1
ATOM 619 N N . LEU A 1 82 ? -0.294 -4.186 -7.014 1.00 94.19 82 LEU A N 1
ATOM 620 C CA . LEU A 1 82 ? -1.613 -4.507 -6.456 1.00 94.19 82 LEU A CA 1
ATOM 621 C C . LEU A 1 82 ? -2.768 -4.308 -7.452 1.00 94.19 82 LEU A C 1
ATOM 623 O O . LEU A 1 82 ? -3.820 -4.919 -7.271 1.00 94.19 82 LEU A O 1
ATOM 627 N N . ARG A 1 83 ? -2.596 -3.457 -8.472 1.00 93.25 83 ARG A N 1
ATOM 628 C CA . ARG A 1 83 ? -3.608 -3.164 -9.503 1.00 93.25 83 ARG A CA 1
ATOM 629 C C . ARG A 1 83 ? -3.461 -4.030 -10.747 1.00 93.25 83 ARG A C 1
ATOM 631 O O . ARG A 1 83 ? -4.418 -4.672 -11.164 1.00 93.25 83 ARG A O 1
ATOM 638 N N . ASP A 1 84 ? -2.260 -4.035 -11.312 1.00 89.81 84 ASP A N 1
ATOM 639 C CA . ASP A 1 84 ? -1.954 -4.590 -12.632 1.00 89.81 84 ASP A CA 1
ATOM 640 C C . ASP A 1 84 ? -1.310 -5.987 -12.532 1.00 89.81 84 ASP A C 1
ATOM 642 O O . ASP A 1 84 ? -1.165 -6.701 -13.526 1.00 89.81 84 ASP A O 1
ATOM 646 N N . GLY A 1 85 ? -0.923 -6.402 -11.321 1.00 84.56 85 GLY A N 1
ATOM 647 C CA . GLY A 1 85 ? -0.238 -7.663 -11.070 1.00 84.56 85 GLY A CA 1
ATOM 648 C C . GLY A 1 85 ? 1.259 -7.571 -11.365 1.00 84.56 85 GLY A C 1
ATOM 649 O O . GLY A 1 85 ? 1.957 -6.693 -10.867 1.00 84.56 85 GLY A O 1
ATOM 650 N N . ALA A 1 86 ? 1.802 -8.520 -12.126 1.00 76.75 86 ALA A N 1
ATOM 651 C CA . ALA A 1 86 ? 3.247 -8.653 -12.313 1.00 76.75 86 ALA A CA 1
ATOM 652 C C . ALA A 1 86 ? 3.848 -7.544 -13.206 1.00 76.75 86 ALA A C 1
ATOM 654 O O . ALA A 1 86 ? 4.025 -7.718 -14.410 1.00 76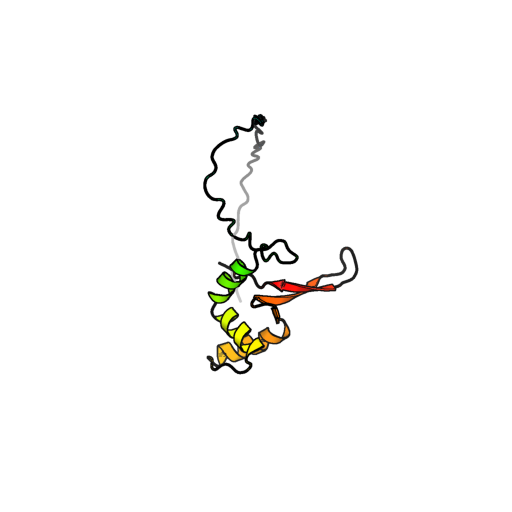.75 86 ALA A O 1
ATOM 655 N N . VAL A 1 87 ? 4.219 -6.419 -12.593 1.00 80.12 87 VAL A N 1
ATOM 656 C CA . VAL A 1 87 ? 4.957 -5.322 -13.239 1.00 80.12 87 VAL A CA 1
ATOM 657 C C . VAL A 1 87 ? 6.453 -5.672 -13.347 1.00 80.12 87 VAL A C 1
ATOM 659 O O . VAL A 1 87 ? 7.032 -6.131 -12.356 1.00 80.12 87 VAL A O 1
ATOM 662 N N . PRO A 1 88 ? 7.116 -5.449 -14.502 1.00 82.69 88 PRO A N 1
ATOM 663 C CA . PRO A 1 88 ? 8.558 -5.645 -14.635 1.00 82.69 88 PRO A CA 1
ATOM 664 C C . PRO A 1 88 ? 9.320 -4.648 -13.752 1.00 82.69 88 PRO A C 1
ATOM 666 O O . PRO A 1 88 ? 9.248 -3.436 -13.943 1.00 82.69 88 PRO A O 1
ATOM 669 N N . MET A 1 89 ? 10.053 -5.170 -12.773 1.00 85.69 89 MET A N 1
ATOM 670 C CA . MET A 1 89 ? 10.819 -4.397 -11.797 1.00 85.69 89 MET A CA 1
ATOM 671 C C . MET A 1 89 ? 12.053 -5.187 -11.342 1.00 85.69 89 MET A C 1
ATOM 673 O O . MET A 1 89 ? 12.174 -6.378 -11.631 1.00 85.69 89 MET A O 1
ATOM 677 N N . ASP A 1 90 ? 12.963 -4.532 -10.620 1.00 90.69 90 ASP A N 1
ATOM 678 C CA . ASP A 1 90 ? 14.134 -5.188 -10.031 1.00 90.69 90 ASP A CA 1
ATOM 679 C C . ASP A 1 90 ? 13.727 -6.388 -9.131 1.00 90.69 90 ASP A C 1
ATOM 681 O O . ASP A 1 90 ? 12.800 -6.245 -8.328 1.00 90.69 90 ASP A O 1
ATOM 685 N N . PRO A 1 91 ? 14.399 -7.558 -9.204 1.00 90.88 91 PRO A N 1
ATOM 686 C CA . PRO A 1 91 ? 14.012 -8.746 -8.434 1.00 90.88 91 PRO A CA 1
ATOM 687 C C . PRO A 1 91 ? 14.063 -8.593 -6.904 1.00 90.88 91 PRO A C 1
ATOM 689 O O . PRO A 1 91 ? 13.294 -9.253 -6.196 1.00 90.88 91 PRO A O 1
ATOM 692 N N . PHE A 1 92 ? 14.946 -7.745 -6.363 1.00 91.06 92 PHE A N 1
ATOM 693 C CA . PHE A 1 92 ? 14.998 -7.465 -4.925 1.00 91.06 92 PHE A CA 1
ATOM 694 C C . PHE A 1 92 ? 13.827 -6.576 -4.508 1.00 91.06 92 PHE A C 1
ATOM 696 O O . PHE A 1 92 ? 13.160 -6.879 -3.512 1.00 91.06 92 PHE A O 1
ATOM 703 N N . LEU A 1 93 ? 13.524 -5.539 -5.299 1.00 90.19 93 LEU A N 1
ATOM 704 C CA . LEU A 1 93 ? 12.327 -4.719 -5.105 1.00 90.19 93 LEU A CA 1
ATOM 705 C C . LEU A 1 93 ? 11.062 -5.581 -5.208 1.00 90.19 93 LEU A C 1
ATOM 707 O O . LEU A 1 93 ? 10.236 -5.547 -4.299 1.00 90.19 93 LEU A O 1
ATOM 711 N N . GLN A 1 94 ? 10.950 -6.432 -6.232 1.00 91.69 94 GLN A N 1
ATOM 712 C CA . GLN A 1 94 ? 9.816 -7.340 -6.421 1.00 91.69 94 GLN A CA 1
ATOM 713 C C . GLN A 1 94 ? 9.599 -8.237 -5.201 1.00 91.69 94 GLN A C 1
ATOM 715 O O . GLN A 1 94 ? 8.495 -8.292 -4.660 1.00 91.69 94 GLN A O 1
ATOM 720 N N . ARG A 1 95 ? 10.660 -8.896 -4.710 1.00 93.19 95 ARG A N 1
ATOM 721 C CA . ARG A 1 95 ? 10.595 -9.723 -3.496 1.00 93.19 95 ARG A CA 1
ATOM 722 C C . ARG A 1 95 ? 10.101 -8.916 -2.296 1.00 93.19 95 ARG A C 1
ATOM 724 O O . ARG A 1 95 ? 9.275 -9.415 -1.532 1.00 93.19 95 ARG A O 1
ATOM 731 N N . ARG A 1 96 ? 10.587 -7.683 -2.120 1.00 93.62 96 ARG A N 1
ATOM 732 C CA . ARG A 1 96 ? 10.183 -6.819 -1.004 1.00 93.62 96 ARG A CA 1
ATOM 733 C C . ARG A 1 96 ? 8.719 -6.393 -1.111 1.00 93.62 96 ARG A C 1
ATOM 735 O O . ARG A 1 96 ? 8.004 -6.465 -0.114 1.00 93.62 96 ARG A O 1
ATOM 742 N N . LEU A 1 97 ? 8.260 -6.005 -2.297 1.00 94.19 97 LEU A N 1
ATOM 743 C CA . LEU A 1 97 ? 6.878 -5.584 -2.519 1.00 94.19 97 LEU A CA 1
ATOM 744 C C . LEU A 1 97 ? 5.892 -6.750 -2.377 1.00 94.19 97 LEU A C 1
ATOM 746 O O . LEU A 1 97 ? 4.870 -6.589 -1.717 1.00 94.19 97 LEU A O 1
ATOM 750 N N . VAL A 1 98 ? 6.234 -7.951 -2.856 1.00 93.75 98 VAL A N 1
ATOM 751 C CA . VAL A 1 98 ? 5.434 -9.172 -2.636 1.00 93.75 98 VAL A CA 1
ATOM 752 C C . VAL A 1 98 ? 5.314 -9.518 -1.144 1.00 93.75 98 VAL A C 1
ATOM 754 O O . VAL A 1 98 ? 4.245 -9.926 -0.698 1.00 93.75 98 VAL A O 1
ATOM 757 N N . GLN A 1 99 ? 6.359 -9.299 -0.336 1.00 94.44 99 GLN A N 1
ATOM 758 C CA . GLN A 1 99 ? 6.278 -9.456 1.127 1.00 94.44 99 GLN A CA 1
ATOM 759 C C . GLN A 1 99 ? 5.398 -8.392 1.808 1.00 94.44 99 GLN A C 1
ATOM 761 O O . GLN A 1 99 ? 4.856 -8.640 2.887 1.00 94.44 99 GLN A O 1
ATOM 766 N N . MET A 1 100 ? 5.273 -7.202 1.215 1.00 94.38 100 MET A N 1
ATOM 767 C CA . MET A 1 100 ? 4.461 -6.104 1.748 1.00 94.38 100 MET A CA 1
ATOM 768 C C . MET A 1 100 ? 2.992 -6.191 1.321 1.00 94.38 100 MET A C 1
ATOM 770 O O . MET A 1 100 ? 2.122 -5.819 2.112 1.00 94.38 100 MET A O 1
ATOM 774 N N . ALA A 1 101 ? 2.708 -6.703 0.121 1.00 94.19 101 ALA A N 1
ATOM 775 C CA . ALA A 1 101 ? 1.379 -6.738 -0.488 1.00 94.19 101 ALA A CA 1
ATOM 776 C C . ALA A 1 101 ? 0.253 -7.274 0.428 1.00 94.19 101 ALA A C 1
ATOM 778 O O . ALA A 1 101 ? -0.765 -6.597 0.518 1.00 94.19 101 ALA A O 1
ATOM 779 N N . PRO A 1 102 ? 0.407 -8.370 1.209 1.00 95.94 102 PRO A N 1
ATOM 780 C CA . PRO A 1 102 ? -0.678 -8.890 2.058 1.00 95.94 102 PRO A CA 1
ATOM 781 C C . PRO A 1 102 ? -1.155 -7.950 3.178 1.00 95.94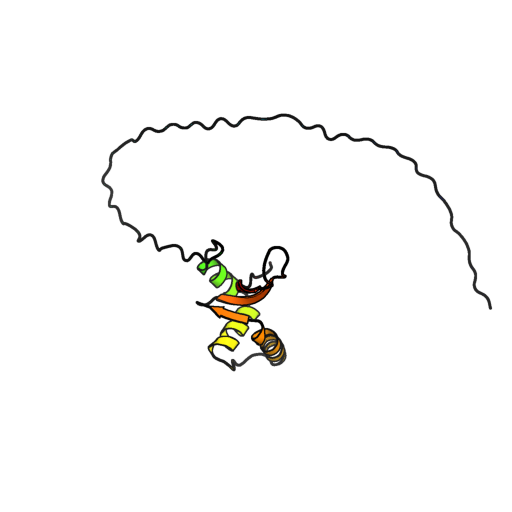 102 PRO A C 1
ATOM 783 O O . PRO A 1 102 ? -2.169 -8.222 3.815 1.00 95.94 102 PRO A O 1
ATOM 786 N N . LYS A 1 103 ? -0.409 -6.876 3.469 1.00 95.75 103 LYS A N 1
ATOM 787 C CA . LYS A 1 103 ? -0.744 -5.875 4.497 1.00 95.75 103 LYS A CA 1
ATOM 788 C C . LYS A 1 103 ? -1.307 -4.577 3.913 1.00 95.75 103 LYS A C 1
ATOM 790 O O . LYS A 1 103 ? -1.561 -3.646 4.675 1.00 95.75 103 LYS A O 1
ATOM 795 N N . HIS A 1 104 ? -1.449 -4.499 2.591 1.00 96.62 104 HIS A N 1
ATOM 796 C CA . HIS A 1 104 ? -1.826 -3.287 1.877 1.00 96.62 104 HIS A CA 1
ATOM 797 C C . HIS A 1 104 ? -2.942 -3.562 0.869 1.00 96.62 104 HIS A C 1
ATOM 799 O O . HIS A 1 104 ? -3.097 -4.671 0.364 1.00 96.62 104 HIS A O 1
ATOM 805 N N . CYS A 1 105 ? -3.704 -2.527 0.550 1.00 95.69 105 CYS A N 1
ATOM 806 C CA . CYS A 1 105 ? -4.676 -2.521 -0.536 1.00 95.69 105 CYS A CA 1
ATOM 807 C C . CYS A 1 105 ? -4.664 -1.147 -1.214 1.00 95.69 105 CYS A C 1
ATOM 809 O O . CYS A 1 105 ? -4.017 -0.219 -0.727 1.00 95.69 105 CYS A O 1
ATOM 811 N N . VAL A 1 106 ? -5.346 -1.010 -2.352 1.00 95.12 106 VAL A N 1
ATOM 812 C CA . VAL A 1 106 ? -5.465 0.275 -3.054 1.00 95.12 106 VAL A CA 1
ATOM 813 C C . VAL A 1 106 ? -6.928 0.696 -3.077 1.00 95.12 106 VAL A C 1
ATOM 815 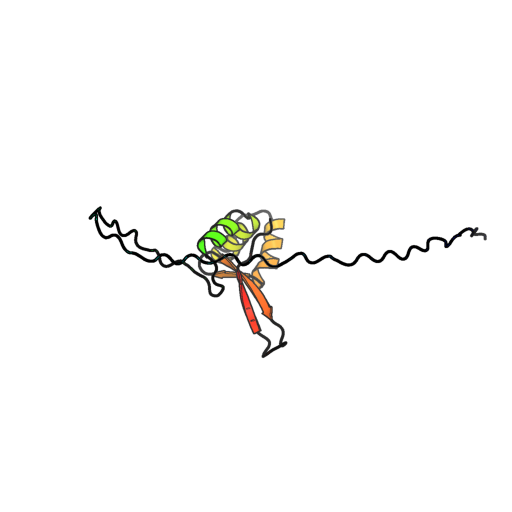O O . VAL A 1 106 ? -7.778 -0.063 -3.537 1.00 95.12 106 VAL A O 1
ATOM 818 N N . VAL A 1 107 ? -7.215 1.908 -2.603 1.00 92.75 107 VAL A N 1
ATOM 819 C CA . VAL A 1 107 ? -8.559 2.503 -2.580 1.00 92.75 107 VAL A CA 1
ATOM 820 C C . VAL A 1 107 ? -8.487 3.853 -3.282 1.00 92.75 107 VAL A C 1
ATOM 822 O O . VAL A 1 107 ? -7.668 4.690 -2.926 1.00 92.75 107 VAL A O 1
ATOM 825 N N . ASN A 1 108 ? -9.295 4.053 -4.327 1.00 90.44 108 ASN A N 1
ATOM 826 C CA . ASN A 1 108 ? -9.386 5.293 -5.122 1.00 90.44 108 ASN A CA 1
ATOM 827 C C . ASN A 1 108 ? -8.071 5.830 -5.744 1.00 90.44 108 ASN A C 1
ATOM 829 O O . ASN A 1 108 ? -8.081 6.875 -6.377 1.00 90.44 108 ASN A O 1
ATOM 833 N N . GLY A 1 109 ? -6.950 5.108 -5.634 1.00 91.19 109 GLY A N 1
ATOM 834 C CA . GLY A 1 109 ? -5.614 5.578 -6.031 1.00 91.19 109 GLY A CA 1
ATOM 835 C C . GLY A 1 109 ? -4.595 5.439 -4.910 1.00 91.19 109 GLY A C 1
ATOM 836 O O . GLY A 1 109 ? -3.469 5.022 -5.163 1.00 91.19 109 GLY A O 1
ATOM 837 N N . LEU A 1 110 ? -5.036 5.683 -3.677 1.00 92.94 110 LEU A N 1
ATOM 838 C CA . LEU A 1 110 ? -4.211 5.643 -2.482 1.00 92.94 110 LEU A CA 1
ATOM 839 C C . LEU A 1 110 ? -3.840 4.212 -2.099 1.00 92.94 110 LEU A C 1
ATOM 841 O O . LEU A 1 110 ? -4.695 3.328 -1.992 1.00 92.94 110 LEU A O 1
ATOM 845 N N . LEU A 1 111 ? -2.556 4.011 -1.816 1.00 95.44 111 LEU A N 1
ATOM 846 C CA . LEU A 1 111 ? -2.063 2.876 -1.060 1.00 95.44 111 LEU A CA 1
ATOM 847 C C . LEU A 1 111 ? -2.531 3.008 0.393 1.00 95.44 111 LEU A C 1
ATOM 849 O O . LEU A 1 111 ? -2.165 3.945 1.109 1.00 95.44 111 LEU A O 1
ATOM 853 N N . MET A 1 112 ? -3.307 2.027 0.831 1.00 95.62 112 MET A N 1
ATOM 854 C CA . MET A 1 112 ? -3.783 1.881 2.199 1.00 95.62 112 MET A CA 1
ATOM 855 C C . MET A 1 112 ? -3.019 0.742 2.877 1.00 95.62 112 MET A C 1
ATOM 857 O O . MET A 1 112 ? -2.679 -0.258 2.241 1.00 95.62 112 MET A O 1
ATOM 861 N N . ARG A 1 113 ? -2.775 0.860 4.183 1.00 95.62 113 ARG A N 1
ATOM 862 C CA . ARG A 1 113 ? -2.210 -0.200 5.030 1.00 95.62 113 ARG A CA 1
ATOM 863 C C . ARG A 1 113 ? -3.224 -0.678 6.061 1.00 95.62 113 ARG A C 1
ATOM 865 O O . ARG A 1 113 ? -3.960 0.119 6.642 1.00 95.62 113 ARG A O 1
ATOM 872 N N . THR A 1 114 ? -3.207 -1.974 6.335 1.00 95.25 114 THR A N 1
ATOM 873 C CA . THR A 1 114 ? -4.011 -2.609 7.381 1.00 95.25 114 THR A CA 1
ATOM 874 C C . THR A 1 114 ? -3.347 -2.420 8.744 1.00 95.25 114 THR A C 1
ATOM 876 O O . THR A 1 114 ? -2.199 -2.827 8.938 1.00 95.25 114 THR A O 1
ATOM 879 N N . VAL A 1 115 ? -4.069 -1.845 9.708 1.00 93.88 115 VAL A N 1
ATOM 880 C CA . VAL A 1 115 ? -3.623 -1.696 11.102 1.00 93.88 115 VAL A CA 1
ATOM 881 C C . VAL A 1 115 ? -4.610 -2.356 12.065 1.00 93.88 115 VAL A C 1
ATOM 883 O O . VAL A 1 115 ? -5.826 -2.305 11.879 1.00 93.88 115 VAL A O 1
ATOM 886 N N . HIS A 1 116 ? -4.073 -2.996 13.103 1.00 94.12 116 HIS A N 1
ATOM 887 C CA . HIS A 1 116 ? -4.844 -3.703 14.124 1.00 94.12 116 HIS A CA 1
ATOM 888 C C . HIS A 1 116 ? -4.907 -2.837 15.381 1.00 94.12 116 HIS A C 1
ATOM 890 O O . HIS A 1 116 ? -3.875 -2.550 15.985 1.00 94.12 116 HIS A O 1
ATOM 896 N N . LEU A 1 117 ? -6.108 -2.408 15.761 1.00 91.06 117 LEU A N 1
ATOM 897 C CA . LEU A 1 117 ? -6.339 -1.584 16.941 1.00 91.06 117 LEU A CA 1
ATOM 898 C C . LEU A 1 117 ? -6.674 -2.489 18.142 1.00 91.06 117 LEU A C 1
ATOM 900 O O . LEU A 1 117 ? -7.614 -3.288 18.045 1.00 91.06 117 LEU A O 1
ATOM 904 N N . PRO A 1 118 ? -5.927 -2.392 19.260 1.00 93.06 118 PRO A N 1
ATOM 905 C CA . PRO A 1 118 ? -6.139 -3.222 20.442 1.00 93.06 118 PRO A CA 1
ATOM 906 C C . PRO A 1 118 ? -7.418 -2.838 21.199 1.00 93.06 118 PRO A C 1
ATOM 908 O O . PRO A 1 118 ? -7.957 -1.739 21.048 1.00 93.06 118 PRO A O 1
ATOM 911 N N . ALA A 1 119 ? -7.891 -3.751 22.048 1.00 93.31 119 ALA A N 1
ATOM 912 C CA . ALA A 1 119 ? -9.150 -3.632 22.783 1.00 93.31 119 ALA A CA 1
ATOM 913 C C . ALA A 1 119 ? -9.064 -2.721 24.031 1.00 93.31 119 ALA A C 1
ATOM 915 O O . ALA A 1 119 ? -9.452 -3.118 25.126 1.00 93.31 119 ALA A O 1
ATOM 916 N N . ASN A 1 120 ? -8.530 -1.504 23.885 1.00 88.25 120 ASN A N 1
ATOM 917 C CA . ASN A 1 120 ? -8.248 -0.616 25.024 1.00 88.25 120 ASN A CA 1
ATOM 918 C C . ASN A 1 120 ? -9.500 0.102 25.568 1.00 88.25 120 ASN A C 1
ATOM 920 O O . ASN A 1 120 ? -9.574 0.390 26.756 1.00 88.25 120 ASN A O 1
ATOM 924 N N . VAL A 1 121 ? -10.468 0.412 24.695 1.00 83.00 121 VAL A N 1
ATOM 925 C CA . VAL A 1 121 ? -11.706 1.166 25.015 1.00 83.00 121 VAL A CA 1
ATOM 926 C C . VAL A 1 121 ? -12.937 0.608 24.277 1.00 83.00 121 VAL A C 1
ATOM 928 O O . VAL A 1 121 ? -13.904 1.312 24.007 1.00 83.00 121 VAL A O 1
ATOM 931 N N . GLY A 1 122 ? -12.881 -0.661 23.875 1.00 87.94 122 GLY A N 1
ATOM 932 C CA . GLY A 1 122 ? -13.900 -1.331 23.067 1.00 87.94 122 GLY A CA 1
ATOM 933 C C . GLY A 1 122 ? -13.328 -2.578 22.386 1.00 87.94 122 GLY A C 1
ATOM 934 O O . GLY A 1 122 ? -12.170 -2.914 22.632 1.00 87.94 122 GLY A O 1
ATOM 935 N N . PRO A 1 123 ? -14.092 -3.272 21.524 1.00 95.06 123 PRO A N 1
ATOM 936 C CA . PRO A 1 123 ? -13.597 -4.445 20.809 1.00 95.06 123 PRO A CA 1
ATOM 937 C C . PRO A 1 123 ? -12.361 -4.136 19.952 1.00 95.06 123 PRO A C 1
ATOM 939 O O . PRO A 1 123 ? -12.270 -3.072 19.328 1.00 95.06 123 PRO A O 1
ATOM 942 N N . ALA A 1 124 ? -11.433 -5.096 19.886 1.00 95.69 124 ALA A N 1
ATOM 943 C CA . ALA A 1 124 ? -10.328 -5.047 18.934 1.00 95.69 124 ALA A CA 1
ATOM 944 C C . ALA A 1 124 ? -10.884 -4.989 17.505 1.00 95.69 124 ALA A C 1
ATOM 946 O O . ALA A 1 124 ? -11.839 -5.695 17.174 1.00 95.69 124 ALA A O 1
ATOM 947 N N . ARG A 1 125 ? -10.293 -4.143 16.659 1.00 92.19 125 ARG A N 1
ATOM 948 C CA . ARG A 1 125 ? -10.772 -3.921 15.290 1.00 92.19 125 ARG A CA 1
ATOM 949 C C . ARG A 1 125 ? -9.622 -3.709 14.321 1.00 92.19 125 ARG A C 1
ATOM 951 O O . ARG A 1 125 ? -8.608 -3.108 14.666 1.00 92.19 125 ARG A O 1
ATOM 958 N N . THR A 1 126 ? -9.813 -4.160 13.092 1.00 93.75 126 THR A N 1
ATOM 959 C CA . THR A 1 126 ? -8.890 -3.909 11.986 1.00 93.75 126 THR A CA 1
ATOM 960 C C . THR A 1 126 ? -9.412 -2.733 11.174 1.00 93.75 126 THR A C 1
ATOM 962 O O . THR A 1 126 ? -10.592 -2.713 10.831 1.00 93.75 126 THR A O 1
ATOM 965 N N . VAL A 1 127 ? -8.556 -1.760 10.862 1.00 92.81 127 VAL A N 1
ATOM 966 C CA . VAL A 1 127 ? -8.899 -0.630 9.984 1.00 92.81 127 VAL A CA 1
ATOM 967 C C . VAL A 1 127 ? -7.832 -0.443 8.908 1.00 92.81 127 VAL A C 1
ATOM 969 O O . VAL A 1 127 ? -6.676 -0.828 9.089 1.00 92.81 127 VAL A O 1
ATOM 972 N N . THR A 1 128 ? -8.217 0.144 7.780 1.00 93.56 128 THR A N 1
ATOM 973 C CA . THR A 1 128 ? -7.299 0.559 6.713 1.00 93.56 128 THR A CA 1
ATOM 974 C C . THR A 1 128 ? -7.055 2.057 6.805 1.00 93.56 128 THR A C 1
ATOM 976 O O . THR A 1 128 ? -8.011 2.822 6.888 1.00 93.56 128 THR A O 1
ATOM 979 N N . VAL A 1 129 ? -5.792 2.475 6.770 1.00 92.81 129 VAL A N 1
ATOM 980 C CA . VAL A 1 129 ? -5.383 3.891 6.815 1.00 92.81 129 VAL A CA 1
ATOM 981 C C . VAL A 1 129 ? -4.456 4.204 5.639 1.00 92.81 129 VAL A C 1
ATOM 983 O O . VAL A 1 129 ? -3.742 3.291 5.207 1.00 92.81 129 VAL A O 1
ATOM 986 N N . PRO A 1 130 ? -4.418 5.443 5.118 1.00 92.44 130 PRO A N 1
ATOM 987 C CA . PRO A 1 130 ? -3.479 5.801 4.060 1.00 92.44 130 PRO A CA 1
ATOM 988 C C . PRO A 1 130 ? -2.027 5.592 4.512 1.00 92.44 130 PRO A C 1
ATOM 990 O O . PRO A 1 130 ? -1.670 5.776 5.681 1.00 92.44 130 PRO A O 1
ATOM 993 N N . VAL A 1 131 ? -1.174 5.167 3.580 1.00 93.19 131 VAL A N 1
ATOM 994 C CA . VAL A 1 131 ? 0.278 5.155 3.779 1.00 93.19 131 VAL A CA 1
ATOM 995 C C . VAL A 1 131 ? 0.791 6.582 3.626 1.00 93.19 131 VAL A C 1
ATOM 997 O O . VAL A 1 131 ? 0.660 7.173 2.561 1.00 93.19 131 VAL A O 1
ATOM 1000 N N . VAL A 1 132 ? 1.386 7.130 4.679 1.00 89.44 132 VAL A N 1
ATOM 1001 C CA . VAL A 1 132 ? 1.992 8.465 4.645 1.00 89.44 132 VAL A CA 1
ATOM 1002 C C . VAL A 1 132 ? 3.483 8.309 4.320 1.00 89.44 132 VAL A C 1
ATOM 1004 O O . VAL A 1 132 ? 4.159 7.552 5.030 1.00 89.44 132 VAL A O 1
ATOM 1007 N N . PRO A 1 133 ? 4.002 8.944 3.252 1.00 85.50 133 PRO A N 1
ATOM 1008 C CA . PRO A 1 133 ? 5.437 9.098 3.035 1.00 85.50 133 PRO A CA 1
ATOM 1009 C C . PRO A 1 133 ? 6.129 9.705 4.260 1.00 85.50 133 PRO A C 1
ATOM 1011 O O . PRO A 1 133 ? 5.567 10.561 4.935 1.00 85.50 133 PRO A O 1
ATOM 1014 N N . LEU A 1 134 ? 7.348 9.260 4.556 1.00 83.00 134 LEU A N 1
ATOM 1015 C CA . LEU A 1 134 ? 8.201 9.936 5.535 1.00 83.00 134 LEU A CA 1
ATOM 1016 C C . LEU A 1 134 ? 9.149 10.884 4.781 1.00 83.00 134 LEU A C 1
ATOM 1018 O O . LEU A 1 134 ? 9.590 10.492 3.695 1.00 83.00 134 LEU A O 1
ATOM 1022 N N . PRO A 1 135 ? 9.436 12.082 5.325 1.00 75.31 135 PRO A N 1
ATOM 1023 C CA . PRO A 1 135 ? 10.433 12.999 4.771 1.00 75.31 135 PRO A CA 1
ATOM 1024 C C . PRO A 1 135 ? 11.865 12.447 4.887 1.00 75.31 135 PRO A C 1
ATOM 1026 O O . PRO A 1 135 ? 12.116 11.625 5.801 1.00 75.31 135 PRO A O 1
#